Protein AF-A0A2G3J8B4-F1 (afdb_monomer)

Nearest PDB structures (foldseek):
  6wxf-assembly1_1  TM=5.586E-01  e=4.391E+00  Simian rotavirus A strain RRV
  8rw5-assembly1_B  TM=2.202E-01  e=9.521E-01  Myxococcus xanthus
  6asg-assembly1_C  TM=3.340E-01  e=3.273E+00  Thermus thermophilus HB8

Solvent-accessible surface area (backbone atoms only — not comparable to full-atom values): 8242 Å² total; per-residue (Å²): 135,81,65,69,45,58,32,87,82,27,68,68,59,38,52,50,37,49,74,72,70,49,86,70,66,56,41,39,58,68,59,51,45,49,54,51,61,73,41,35,89,78,53,64,63,48,78,54,52,67,71,46,53,53,49,37,48,75,62,73,44,79,63,67,79,66,67,52,41,30,34,43,30,42,57,88,75,31,39,36,36,38,39,70,46,77,49,74,49,75,32,72,41,46,63,62,41,26,51,52,40,43,77,70,70,50,50,51,87,25,53,44,79,48,59,66,88,77,72,53,42,64,52,54,72,67,48,52,49,45,24,40,53,54,35,51,58,65,77,73,73,81,130

Radius of gyration: 17.56 Å; Cα contacts (8 Å, |Δi|>4): 191; chains: 1; bounding box: 50×23×49 Å

Sequence (143 aa):
MHAVYPLSDYPVLSELARSSGTTAAKLDGRACHHLYTEAAAMMDVSLIPAQELAFMRSL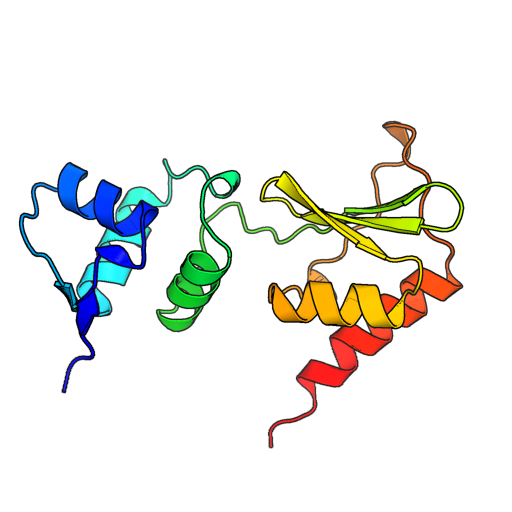GFEPPGLESLVAITQDGDCLIARLSGGRVLRHNDAASLADLLRAEGVTAEDVRSPDWRAGEIAVSNGERIAILFRLRQAGRGSS

Foldseek 3Di:
DFDKAFCVVWVVLVVLCVVVVHPDRIDGLVVSQVSCVVCLVVDDPLPGDLVNCVSCVVSVHDRPQCLFEWAWFDDPLKIWTQTSSRDIDIDSALLVSLVVCVVSVHALSNYDYPDVVVVTHTDDPVSNCNSNVNRVVVVVPDD

Mean predicted aligned error: 12.36 Å

Structure (mmCIF, N/CA/C/O backbone):
data_AF-A0A2G3J8B4-F1
#
_entry.id   AF-A0A2G3J8B4-F1
#
loop_
_atom_site.group_PDB
_atom_site.id
_atom_site.type_symbol
_atom_site.label_atom_id
_atom_site.label_alt_id
_atom_site.label_comp_id
_atom_site.label_asym_id
_atom_site.label_entity_id
_atom_site.label_seq_id
_atom_site.pdbx_PDB_ins_code
_atom_site.Cartn_x
_atom_site.Cartn_y
_atom_site.Cartn_z
_atom_site.occupancy
_atom_site.B_iso_or_equiv
_atom_site.auth_seq_id
_atom_site.auth_comp_id
_atom_site.auth_asym_id
_atom_site.auth_atom_id
_atom_site.pdbx_PDB_model_num
ATOM 1 N N . MET A 1 1 ? -27.628 1.077 7.197 1.00 50.03 1 MET A N 1
ATOM 2 C CA . MET A 1 1 ? -26.984 -0.118 7.781 1.00 50.03 1 MET A CA 1
ATOM 3 C C . MET A 1 1 ? -25.487 0.148 7.731 1.00 50.03 1 MET A C 1
ATOM 5 O O . MET A 1 1 ? -24.983 0.331 6.633 1.00 50.03 1 MET A O 1
ATOM 9 N N . HIS A 1 2 ? -24.811 0.331 8.869 1.00 61.66 2 HIS A N 1
ATOM 10 C CA . HIS A 1 2 ? -23.358 0.547 8.864 1.00 61.66 2 HIS A CA 1
ATOM 11 C C . HIS A 1 2 ? -22.679 -0.815 8.705 1.00 61.66 2 HIS A C 1
ATOM 13 O O . HIS A 1 2 ? -22.952 -1.721 9.493 1.00 61.66 2 HIS A O 1
ATOM 19 N N . ALA A 1 3 ? -21.857 -0.977 7.666 1.00 80.25 3 ALA A N 1
ATOM 20 C CA . ALA A 1 3 ? -21.017 -2.160 7.529 1.00 80.25 3 ALA A CA 1
ATOM 21 C C . ALA A 1 3 ? -20.042 -2.203 8.712 1.00 80.25 3 ALA A C 1
ATOM 23 O O . ALA A 1 3 ? -19.412 -1.191 9.033 1.00 80.25 3 ALA A O 1
ATOM 24 N N . VAL A 1 4 ? -19.976 -3.356 9.378 1.00 87.44 4 VAL A N 1
ATOM 25 C CA . VAL A 1 4 ? -19.076 -3.601 10.506 1.00 87.44 4 VAL A CA 1
ATOM 26 C C . VAL A 1 4 ? -17.980 -4.559 10.074 1.00 87.44 4 VAL A C 1
ATOM 28 O O . VAL A 1 4 ? -18.248 -5.597 9.469 1.00 87.44 4 VAL A O 1
ATOM 31 N N . TYR A 1 5 ? -16.753 -4.200 10.412 1.00 85.75 5 TYR A N 1
ATOM 32 C CA . TYR A 1 5 ? -15.538 -4.857 9.977 1.00 85.75 5 TYR A CA 1
ATOM 33 C C . TYR A 1 5 ? -14.883 -5.555 11.174 1.00 85.75 5 TYR A C 1
ATOM 35 O O . TYR A 1 5 ? -14.679 -4.920 12.215 1.00 85.75 5 TYR A O 1
ATOM 43 N N . PRO A 1 6 ? -14.616 -6.867 11.087 1.00 89.62 6 PRO A N 1
ATOM 44 C CA . PRO A 1 6 ? -13.920 -7.605 12.136 1.00 89.62 6 PRO A CA 1
ATOM 45 C C . PRO A 1 6 ? -12.448 -7.202 12.219 1.00 89.62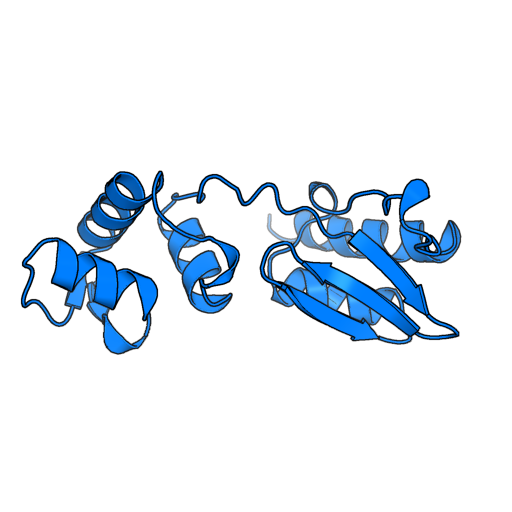 6 PRO A C 1
ATOM 47 O O . PRO A 1 6 ? -11.743 -7.204 11.219 1.00 89.62 6 PRO A O 1
ATOM 50 N N . LEU A 1 7 ? -11.960 -6.913 13.426 1.00 87.94 7 LEU A N 1
ATOM 51 C CA . LEU A 1 7 ? -10.560 -6.517 13.628 1.00 87.94 7 LEU A CA 1
ATOM 52 C C . LEU A 1 7 ? -9.563 -7.646 13.337 1.00 87.94 7 LEU A C 1
ATOM 54 O O . LEU A 1 7 ? -8.397 -7.382 13.077 1.00 87.94 7 LEU A O 1
ATOM 58 N N . SER A 1 8 ? -10.006 -8.903 13.375 1.00 86.62 8 SER A N 1
ATOM 59 C CA . SER A 1 8 ? -9.159 -10.071 13.110 1.00 86.62 8 SER A CA 1
ATOM 60 C C . SER A 1 8 ? -8.614 -10.123 11.680 1.00 86.62 8 SER A C 1
ATOM 62 O O . SER A 1 8 ? -7.575 -10.738 11.465 1.00 86.62 8 SER A O 1
ATOM 64 N N . ASP A 1 9 ? -9.290 -9.475 10.729 1.00 83.81 9 ASP A N 1
ATOM 65 C CA . ASP A 1 9 ? -8.870 -9.397 9.325 1.00 83.81 9 ASP A CA 1
ATOM 66 C C . ASP A 1 9 ? -7.910 -8.220 9.050 1.00 83.81 9 ASP A C 1
ATOM 68 O O . ASP A 1 9 ? -7.343 -8.127 7.962 1.00 83.81 9 ASP A O 1
ATOM 72 N N . TYR A 1 10 ? -7.710 -7.329 10.031 1.00 87.88 10 TYR A N 1
ATOM 73 C CA . TYR A 1 10 ? -6.964 -6.073 9.897 1.00 87.88 10 TYR A CA 1
ATOM 74 C C . TYR A 1 10 ? -5.982 -5.917 11.072 1.00 87.88 10 TYR A C 1
ATOM 76 O O . TYR A 1 10 ? -6.323 -5.307 12.092 1.00 87.88 10 TYR A O 1
ATOM 84 N N . PRO A 1 11 ? -4.782 -6.522 10.996 1.00 86.06 11 PRO A N 1
ATOM 85 C CA . PRO A 1 11 ? -3.841 -6.557 12.113 1.00 86.06 11 PRO A CA 1
ATOM 86 C C . PRO A 1 11 ? -3.397 -5.167 12.582 1.00 86.06 11 PRO A C 1
ATOM 88 O O . PRO A 1 11 ? -3.275 -4.962 13.791 1.00 86.06 11 PRO A O 1
ATOM 91 N N . VAL A 1 12 ? -3.208 -4.202 11.674 1.00 86.88 12 VAL A N 1
ATOM 92 C CA . VAL A 1 12 ? -2.807 -2.840 12.062 1.00 86.88 12 VAL A CA 1
ATOM 93 C C . VAL A 1 12 ? -3.958 -2.154 12.788 1.00 86.88 12 VAL A C 1
ATOM 95 O O . VAL A 1 12 ? -3.775 -1.643 13.889 1.00 86.88 12 VAL A O 1
ATOM 98 N N . LEU A 1 13 ? -5.176 -2.238 12.256 1.00 89.06 13 LEU A N 1
ATOM 99 C CA . LEU A 1 13 ? -6.373 -1.713 12.906 1.00 89.06 13 LEU A CA 1
ATOM 100 C C . LEU A 1 13 ? -6.637 -2.355 14.271 1.00 89.06 13 LEU A C 1
ATOM 102 O O . LEU A 1 13 ? -7.063 -1.666 15.195 1.00 89.06 13 LEU A O 1
ATOM 106 N N . SER A 1 14 ? -6.388 -3.660 14.420 1.00 89.69 14 SER A N 1
ATOM 107 C CA . SER A 1 14 ? -6.513 -4.354 15.706 1.00 89.69 14 SER A CA 1
ATOM 108 C C . SER A 1 14 ? -5.556 -3.783 16.752 1.00 89.69 14 SER A C 1
ATOM 110 O O . SER A 1 14 ? -5.944 -3.609 17.911 1.00 89.69 14 SER A O 1
ATOM 112 N N . GLU A 1 15 ? -4.323 -3.474 16.352 1.00 88.56 15 GLU A N 1
ATOM 113 C CA . GLU A 1 15 ? -3.326 -2.860 17.227 1.00 88.56 15 GLU A CA 1
ATOM 114 C C . GLU A 1 15 ? -3.697 -1.418 17.589 1.00 88.56 15 GLU A C 1
ATOM 116 O O . GLU A 1 15 ? -3.619 -1.034 18.759 1.00 88.56 15 GLU A O 1
ATOM 121 N N . LEU A 1 16 ? -4.174 -0.640 16.613 1.00 88.62 16 LEU A N 1
ATOM 122 C CA . LEU A 1 16 ? -4.646 0.728 16.833 1.00 88.62 16 LEU A CA 1
ATOM 123 C C . LEU A 1 16 ? -5.845 0.761 17.778 1.00 88.62 16 LEU A C 1
ATOM 125 O O . LEU A 1 16 ? -5.855 1.532 18.732 1.00 88.62 16 LEU A O 1
ATOM 129 N N . ALA A 1 17 ? -6.822 -0.124 17.579 1.00 89.56 17 ALA A N 1
ATOM 130 C CA . ALA A 1 17 ? -7.981 -0.231 18.457 1.00 89.56 17 ALA A CA 1
ATOM 131 C C . ALA A 1 17 ? -7.566 -0.559 19.901 1.00 89.56 17 ALA A C 1
ATOM 133 O O . ALA A 1 17 ? -8.063 0.070 20.838 1.00 89.56 17 ALA A O 1
ATOM 134 N N . ARG A 1 18 ? -6.617 -1.489 20.091 1.00 87.69 18 ARG A N 1
ATOM 135 C CA . ARG A 1 18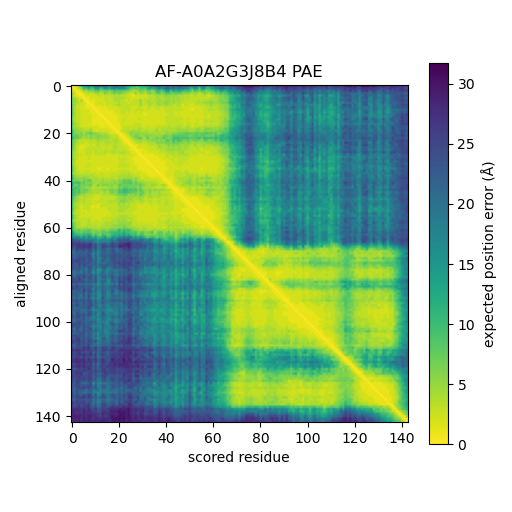 ? -6.055 -1.792 21.418 1.00 87.69 18 ARG A CA 1
ATOM 136 C C . ARG A 1 18 ? -5.320 -0.595 22.020 1.00 87.69 18 ARG A C 1
ATOM 138 O O . ARG A 1 18 ? -5.536 -0.292 23.191 1.00 87.69 18 ARG A O 1
ATOM 145 N N . SER A 1 19 ? -4.510 0.101 21.228 1.00 85.31 19 SER A N 1
ATOM 146 C CA . SER A 1 19 ? -3.755 1.285 21.665 1.00 85.31 19 SER A CA 1
ATOM 147 C C . SER A 1 19 ? -4.669 2.448 22.063 1.00 85.31 19 SER A C 1
ATOM 149 O O . SER A 1 19 ? -4.379 3.155 23.024 1.00 85.31 19 SER A O 1
ATOM 151 N N . SER A 1 20 ? -5.820 2.590 21.402 1.00 82.94 20 SER A N 1
ATOM 152 C CA . SER A 1 20 ? -6.862 3.565 21.748 1.00 82.94 20 SER A CA 1
ATOM 153 C C . SER A 1 20 ? -7.783 3.107 22.893 1.00 82.94 20 SER A C 1
ATOM 155 O O . SER A 1 20 ? -8.765 3.780 23.200 1.00 82.94 20 SER A O 1
ATOM 157 N N . GLY A 1 21 ? -7.510 1.959 23.529 1.00 84.44 21 GLY A N 1
ATOM 158 C CA . GLY A 1 21 ? -8.272 1.451 24.677 1.00 84.44 21 GLY A CA 1
ATOM 159 C C . GLY A 1 21 ? -9.611 0.790 24.330 1.00 84.44 21 GLY A C 1
ATOM 160 O O . GLY A 1 21 ? -10.448 0.584 25.209 1.00 84.44 21 GLY A O 1
ATOM 161 N N . THR A 1 22 ? -9.837 0.445 23.061 1.00 84.25 22 THR A N 1
ATOM 162 C CA . THR A 1 22 ? -11.065 -0.216 22.609 1.00 84.25 22 THR A CA 1
ATOM 163 C C . THR A 1 22 ? -10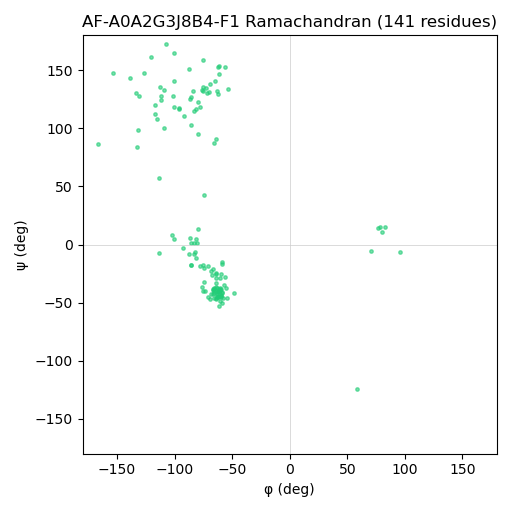.994 -1.733 22.809 1.00 84.25 22 THR A C 1
ATOM 165 O O . THR A 1 22 ? -10.041 -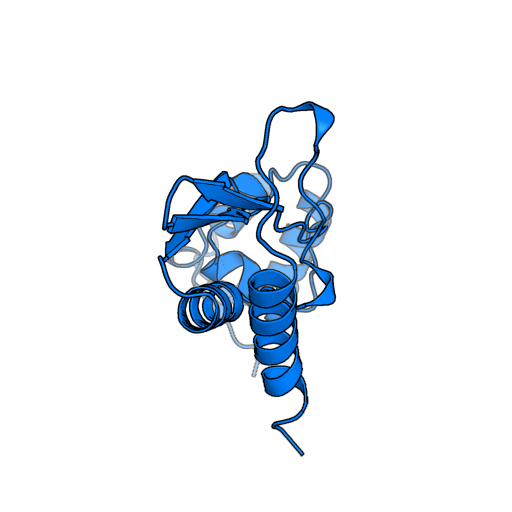2.389 22.397 1.00 84.25 22 THR A O 1
ATOM 168 N N . THR A 1 23 ? -12.050 -2.314 23.390 1.00 82.56 23 THR A N 1
ATOM 169 C CA . THR A 1 23 ? -12.228 -3.772 23.572 1.00 82.56 23 THR A CA 1
ATOM 170 C C . THR A 1 23 ? -13.170 -4.406 22.541 1.00 82.56 23 THR A C 1
ATOM 172 O O . THR A 1 23 ? -13.496 -5.591 22.626 1.00 82.56 23 THR A O 1
ATOM 175 N N . ALA A 1 24 ? -13.640 -3.624 21.566 1.00 85.50 24 ALA A N 1
ATOM 176 C CA . ALA A 1 24 ? -14.557 -4.086 20.534 1.00 85.50 24 ALA A CA 1
ATOM 177 C C . ALA A 1 24 ? -13.868 -5.068 19.575 1.00 85.50 24 ALA A C 1
ATOM 179 O O . ALA A 1 24 ? -12.750 -4.835 19.139 1.00 85.50 24 ALA A O 1
ATOM 180 N N . ALA A 1 25 ? -14.565 -6.142 19.196 1.00 86.88 25 ALA A N 1
ATOM 181 C CA . ALA A 1 25 ? -14.074 -7.104 18.202 1.00 86.88 25 ALA A CA 1
ATOM 182 C C . ALA A 1 25 ? -14.386 -6.692 16.748 1.00 86.88 25 ALA A C 1
ATOM 184 O O . ALA A 1 25 ? -13.809 -7.234 15.804 1.00 86.88 25 ALA A O 1
ATOM 185 N N . LYS A 1 26 ? -15.333 -5.764 16.561 1.00 90.12 26 LYS A N 1
ATOM 186 C CA . LYS A 1 26 ? -15.767 -5.243 15.260 1.00 90.12 26 LYS A CA 1
ATOM 187 C C . LYS A 1 26 ? -15.978 -3.738 15.355 1.00 90.12 26 LYS A C 1
ATOM 189 O O . LYS A 1 26 ? -16.497 -3.272 16.368 1.00 90.12 26 LYS A O 1
ATOM 194 N N . LEU A 1 27 ? -15.636 -3.014 14.296 1.00 89.00 27 LEU A N 1
ATOM 195 C CA . LEU A 1 27 ? -15.807 -1.564 14.195 1.00 89.00 27 LEU A CA 1
ATOM 196 C C . LEU A 1 27 ? -16.589 -1.202 12.936 1.00 89.00 27 LEU A C 1
ATOM 198 O O . LEU A 1 27 ? -16.500 -1.892 11.924 1.00 89.00 27 LEU A O 1
ATOM 202 N N . ASP A 1 28 ? -17.375 -0.132 12.987 1.00 90.69 28 ASP A N 1
ATOM 203 C CA . ASP A 1 28 ? -17.958 0.433 11.774 1.00 90.69 28 ASP A CA 1
ATOM 204 C C . ASP A 1 28 ? -16.903 1.208 10.969 1.00 90.69 28 ASP A C 1
ATOM 206 O O . ASP A 1 28 ? -15.884 1.647 11.503 1.00 90.69 28 ASP A O 1
ATOM 210 N N . GLY A 1 29 ? -17.156 1.406 9.673 1.00 86.38 29 GLY A N 1
ATOM 211 C CA . GLY A 1 29 ? -16.191 2.062 8.783 1.00 86.38 29 GLY A CA 1
ATOM 212 C C . GLY A 1 29 ? -15.752 3.464 9.226 1.00 86.38 29 GLY A C 1
ATOM 213 O O . GLY A 1 29 ? -14.624 3.862 8.944 1.00 86.38 29 GLY A O 1
ATOM 214 N N . ARG A 1 30 ? -16.594 4.207 9.958 1.00 88.00 30 ARG A N 1
ATOM 215 C CA . ARG A 1 30 ? -16.255 5.550 10.443 1.00 88.00 30 ARG A CA 1
ATOM 216 C C . ARG A 1 30 ? -15.294 5.482 11.627 1.00 88.00 30 ARG A C 1
ATOM 218 O O . ARG A 1 30 ? -14.349 6.265 11.677 1.00 88.00 30 ARG A O 1
ATOM 225 N N . ALA A 1 31 ? -15.501 4.525 12.530 1.00 89.75 31 ALA A N 1
ATOM 226 C CA . ALA A 1 31 ? -14.562 4.228 13.607 1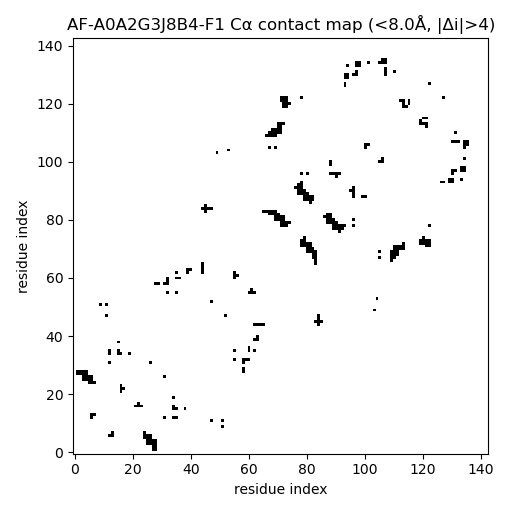.00 89.75 31 ALA A CA 1
ATOM 227 C C . ALA A 1 31 ? -13.208 3.744 13.059 1.00 89.75 31 ALA A C 1
ATOM 229 O O . ALA A 1 31 ? -12.169 4.224 13.507 1.00 89.75 31 ALA A O 1
ATOM 230 N N . CYS A 1 32 ? -13.207 2.879 12.037 1.00 89.62 32 CYS A N 1
ATOM 231 C CA . CYS A 1 32 ? -11.970 2.454 11.373 1.00 89.62 32 CYS A CA 1
ATOM 232 C C . CYS A 1 32 ? -11.204 3.645 10.778 1.00 89.62 32 CYS A C 1
ATOM 234 O O . CYS A 1 32 ? -10.017 3.819 11.043 1.00 89.62 32 CYS A O 1
ATOM 236 N N . HIS A 1 33 ? -11.894 4.497 10.013 1.00 89.06 33 HIS A N 1
ATOM 237 C CA . HIS A 1 33 ? -11.293 5.683 9.404 1.00 89.06 33 HIS A CA 1
ATOM 238 C C . HIS A 1 33 ? -10.703 6.634 10.454 1.00 89.06 33 HIS A C 1
ATOM 240 O O . HIS A 1 33 ? -9.620 7.185 10.257 1.00 89.06 33 HIS A O 1
ATOM 246 N N . HIS A 1 34 ? -11.407 6.844 11.570 1.00 89.62 34 HIS A N 1
ATOM 247 C CA . HIS A 1 34 ? -10.936 7.707 12.650 1.00 89.62 34 HIS A CA 1
ATOM 248 C C . HIS A 1 34 ? -9.617 7.204 13.249 1.00 89.62 34 HIS A C 1
ATOM 250 O O . HIS A 1 34 ? -8.661 7.973 13.311 1.00 89.62 34 HIS A O 1
ATOM 256 N N . LEU A 1 35 ? -9.536 5.909 13.576 1.00 89.88 35 LEU A N 1
ATOM 257 C CA . LEU A 1 35 ? -8.323 5.300 14.131 1.00 89.88 35 LEU A CA 1
ATOM 258 C C . LEU A 1 35 ? -7.124 5.428 13.188 1.00 89.88 35 LEU A C 1
ATOM 260 O O . LEU A 1 35 ? -6.039 5.811 13.618 1.00 89.88 35 LEU A O 1
ATOM 264 N N . TYR A 1 36 ? -7.318 5.165 11.894 1.00 88.62 36 TYR A N 1
ATOM 265 C CA . TYR A 1 36 ? -6.249 5.334 10.909 1.00 88.62 36 TYR A CA 1
ATOM 266 C C . TYR A 1 36 ? -5.805 6.792 10.761 1.00 88.62 36 TYR A C 1
ATOM 268 O O . TYR A 1 36 ? -4.617 7.059 10.610 1.00 88.62 36 TYR A O 1
ATOM 276 N N . THR A 1 37 ? -6.743 7.737 10.843 1.00 86.31 37 THR A N 1
ATOM 277 C CA . THR A 1 37 ? -6.441 9.170 10.738 1.00 86.31 37 THR A CA 1
ATOM 278 C C . THR A 1 37 ? -5.610 9.659 11.920 1.00 86.31 37 THR A C 1
ATOM 280 O O . THR A 1 37 ? -4.654 10.404 11.723 1.00 86.31 37 THR A O 1
ATOM 283 N N . GLU A 1 38 ? -5.934 9.227 13.138 1.00 87.62 38 GLU A N 1
ATOM 284 C CA . GLU A 1 38 ? -5.145 9.567 14.328 1.00 87.62 38 GLU A CA 1
ATOM 285 C C . GLU A 1 38 ? -3.749 8.935 14.296 1.00 87.62 38 GLU A C 1
ATOM 287 O O . GLU A 1 38 ? -2.763 9.568 14.670 1.00 87.62 38 GLU A O 1
ATOM 292 N N . ALA A 1 39 ? -3.653 7.697 13.809 1.00 85.19 39 ALA A N 1
ATOM 293 C CA . ALA A 1 39 ? -2.400 6.956 13.756 1.00 85.19 39 ALA A CA 1
ATOM 294 C C . ALA A 1 39 ? -1.503 7.316 12.563 1.00 85.19 39 ALA A C 1
ATOM 296 O O . ALA A 1 39 ? -0.332 6.933 12.545 1.00 85.19 39 ALA A O 1
ATOM 297 N N . ALA A 1 40 ? -2.026 8.066 11.590 1.00 79.69 40 ALA A N 1
ATOM 298 C CA . ALA A 1 40 ? -1.383 8.362 10.314 1.00 79.69 40 ALA A CA 1
ATOM 299 C C . ALA A 1 40 ? 0.071 8.845 10.459 1.00 79.69 40 ALA A C 1
ATOM 301 O O . ALA A 1 40 ? 0.940 8.415 9.711 1.00 79.69 40 ALA A O 1
ATOM 302 N N . ALA A 1 41 ? 0.350 9.704 11.442 1.00 75.31 41 ALA A N 1
ATOM 303 C CA . ALA A 1 41 ? 1.677 10.288 11.647 1.00 75.31 41 ALA A CA 1
ATOM 304 C C . ALA A 1 41 ? 2.717 9.320 12.243 1.00 75.31 41 ALA A C 1
ATOM 306 O O . ALA A 1 41 ? 3.913 9.584 12.150 1.00 75.31 41 ALA A O 1
ATOM 307 N N . MET A 1 42 ? 2.279 8.238 12.889 1.00 74.12 42 MET A N 1
ATOM 308 C CA . MET A 1 42 ? 3.150 7.286 13.596 1.00 74.12 42 MET A CA 1
ATOM 309 C C . MET A 1 42 ? 3.175 5.901 12.946 1.00 74.12 42 MET A C 1
ATOM 311 O O . MET A 1 42 ? 3.937 5.034 13.370 1.00 74.12 42 MET A O 1
ATOM 315 N N . MET A 1 43 ? 2.330 5.673 11.945 1.00 75.69 43 MET A N 1
ATOM 316 C CA . MET A 1 43 ? 2.221 4.392 11.270 1.00 75.69 43 MET A CA 1
ATOM 317 C C . MET A 1 43 ? 3.389 4.149 10.321 1.00 75.69 43 MET A C 1
ATOM 319 O O . MET A 1 43 ? 3.689 4.966 9.452 1.00 75.69 43 MET A O 1
ATOM 323 N N . ASP A 1 44 ? 3.977 2.961 10.427 1.00 71.56 44 ASP A N 1
ATOM 324 C CA . ASP A 1 44 ? 4.884 2.450 9.411 1.00 71.56 44 ASP A CA 1
ATOM 325 C C . ASP A 1 44 ? 4.073 1.750 8.315 1.00 71.56 44 ASP A C 1
ATOM 327 O O . ASP A 1 44 ? 3.587 0.627 8.479 1.00 71.56 44 ASP A O 1
ATOM 331 N N . VAL A 1 45 ? 3.911 2.441 7.187 1.00 68.06 45 VAL A N 1
ATOM 332 C CA . VAL A 1 45 ? 3.151 1.952 6.030 1.00 68.06 45 VAL A CA 1
ATOM 333 C C . VAL A 1 45 ? 3.731 0.647 5.472 1.00 68.06 45 VAL A C 1
ATOM 335 O O . VAL A 1 45 ? 2.988 -0.150 4.899 1.00 68.06 45 VAL A O 1
ATOM 338 N N . SER A 1 46 ? 5.025 0.375 5.682 1.00 62.59 46 SER A N 1
ATOM 339 C CA . SER A 1 46 ? 5.664 -0.847 5.185 1.00 62.59 46 SER A CA 1
ATOM 340 C C . SER A 1 46 ? 5.239 -2.120 5.910 1.00 62.59 46 SER A C 1
ATOM 342 O O . SER A 1 46 ? 5.378 -3.216 5.369 1.00 62.59 46 SER A O 1
ATOM 344 N N . LEU A 1 47 ? 4.663 -1.979 7.102 1.00 70.88 47 LEU A N 1
ATOM 345 C CA . LEU A 1 47 ? 4.167 -3.092 7.904 1.00 70.88 47 LEU A CA 1
ATOM 346 C C . LEU A 1 47 ? 2.681 -3.394 7.648 1.00 70.88 47 LEU A C 1
ATOM 348 O O . LEU A 1 47 ? 2.149 -4.349 8.215 1.00 70.88 47 LEU A O 1
ATOM 352 N N . ILE A 1 48 ? 2.004 -2.607 6.802 1.00 76.12 48 ILE A N 1
ATOM 353 C CA . ILE A 1 48 ? 0.571 -2.757 6.530 1.00 76.12 48 ILE A CA 1
ATOM 354 C C . ILE A 1 48 ? 0.349 -3.789 5.408 1.00 76.12 48 ILE A C 1
ATOM 356 O O . ILE A 1 48 ? 0.879 -3.627 4.306 1.00 76.12 48 ILE A O 1
ATOM 360 N N . PRO A 1 49 ? -0.471 -4.835 5.625 1.00 72.19 49 PRO A N 1
ATOM 361 C CA . PRO A 1 49 ? -0.817 -5.791 4.576 1.00 72.19 49 PRO A CA 1
ATOM 362 C C . PRO A 1 49 ? -1.556 -5.135 3.401 1.00 72.19 49 PRO A C 1
ATOM 364 O O . PRO A 1 49 ? -2.404 -4.265 3.597 1.00 72.19 49 PRO A O 1
ATOM 367 N N . ALA A 1 50 ? -1.341 -5.633 2.179 1.00 66.88 50 ALA A N 1
ATOM 368 C CA . ALA A 1 50 ? -2.000 -5.120 0.970 1.00 66.88 50 ALA A CA 1
ATOM 369 C C . ALA A 1 50 ? -3.541 -5.126 1.056 1.00 66.88 50 ALA A C 1
ATOM 371 O O . ALA A 1 50 ? -4.197 -4.182 0.619 1.00 66.88 50 ALA A O 1
ATOM 372 N N . GLN A 1 51 ? -4.126 -6.158 1.676 1.00 70.69 51 GLN A N 1
ATOM 373 C CA . GLN A 1 51 ? -5.568 -6.234 1.942 1.00 70.69 51 GLN A CA 1
ATOM 374 C C . GLN A 1 51 ? -6.055 -5.088 2.840 1.00 70.69 51 GLN A C 1
ATOM 376 O O . GLN A 1 51 ? -7.138 -4.545 2.626 1.00 70.69 51 GLN A O 1
ATOM 381 N N . GLU A 1 52 ? -5.262 -4.718 3.843 1.00 82.06 52 GLU A N 1
ATOM 382 C CA . GLU A 1 52 ? -5.602 -3.659 4.784 1.00 82.06 52 GLU A CA 1
ATOM 383 C C . GLU A 1 52 ? -5.416 -2.274 4.148 1.00 82.06 52 GLU A C 1
ATOM 385 O O . GLU A 1 52 ? -6.280 -1.416 4.299 1.00 82.06 52 GLU A O 1
ATOM 390 N N . LEU A 1 53 ? -4.395 -2.091 3.304 1.00 75.25 53 LEU A N 1
ATOM 391 C CA . LEU A 1 53 ? -4.254 -0.896 2.462 1.00 75.25 53 LEU A CA 1
ATOM 392 C C . LEU A 1 53 ? -5.451 -0.715 1.512 1.00 75.25 53 LEU A C 1
ATOM 394 O O . LEU A 1 53 ? -5.999 0.382 1.395 1.00 75.25 53 LEU A O 1
ATOM 398 N N . ALA A 1 54 ? -5.903 -1.787 0.853 1.00 74.06 54 ALA A N 1
ATOM 399 C CA . ALA A 1 54 ? -7.091 -1.746 -0.001 1.00 74.06 54 ALA A CA 1
ATOM 400 C C . ALA A 1 54 ? -8.354 -1.380 0.797 1.00 74.06 54 ALA A C 1
ATOM 402 O O . ALA A 1 54 ? -9.196 -0.610 0.327 1.00 74.06 54 ALA A O 1
ATOM 403 N N . PHE A 1 55 ? -8.462 -1.885 2.027 1.00 82.88 55 PHE A N 1
ATOM 404 C CA . PHE A 1 55 ? -9.541 -1.535 2.939 1.00 82.88 55 PHE A CA 1
ATOM 405 C C . PHE A 1 55 ? -9.507 -0.054 3.334 1.00 82.88 55 PHE A C 1
ATOM 407 O O . PHE A 1 55 ? -10.524 0.625 3.203 1.00 82.88 55 PHE A O 1
ATOM 414 N N . MET A 1 56 ? -8.349 0.484 3.715 1.00 84.69 56 MET A N 1
ATOM 415 C CA . MET A 1 56 ? -8.168 1.909 4.016 1.00 84.69 56 MET A CA 1
ATOM 416 C C . MET A 1 56 ? -8.624 2.805 2.859 1.00 84.69 56 MET A C 1
ATOM 418 O O . MET A 1 56 ? -9.413 3.728 3.067 1.00 84.69 56 MET A O 1
ATOM 422 N N . ARG A 1 57 ? -8.236 2.462 1.623 1.00 77.94 57 ARG A N 1
ATOM 423 C CA . ARG A 1 57 ? -8.676 3.177 0.414 1.00 77.94 57 ARG A CA 1
ATOM 424 C C . ARG A 1 57 ? -10.189 3.101 0.217 1.00 77.94 57 ARG A C 1
ATOM 426 O O . ARG A 1 57 ? -10.805 4.101 -0.136 1.00 77.94 57 ARG A O 1
ATOM 433 N N . SER A 1 58 ? -10.805 1.947 0.490 1.00 80.00 58 SER A N 1
ATOM 434 C CA . SER A 1 58 ? -12.269 1.792 0.429 1.00 80.00 58 SER A CA 1
ATOM 435 C C . SER A 1 58 ? -13.011 2.652 1.463 1.00 80.00 58 SER A C 1
ATOM 437 O O . SER A 1 58 ? -14.158 3.033 1.236 1.00 80.00 58 SER A O 1
ATOM 439 N N . LEU A 1 59 ? -12.345 2.995 2.572 1.00 83.38 59 LEU A N 1
ATOM 440 C CA . LEU A 1 59 ? -12.846 3.924 3.585 1.00 83.38 59 LEU A CA 1
ATOM 441 C C . LEU A 1 59 ? -12.606 5.399 3.221 1.00 83.38 59 LEU A C 1
ATOM 443 O O . LEU A 1 59 ? -13.115 6.272 3.921 1.00 83.38 59 LEU A O 1
ATOM 447 N N . GLY A 1 60 ? -11.853 5.687 2.153 1.00 79.12 60 GLY A N 1
ATOM 448 C CA . GLY A 1 60 ? -11.443 7.042 1.775 1.00 79.12 60 GLY A CA 1
ATOM 449 C C . GLY A 1 60 ? -10.215 7.562 2.529 1.00 79.12 60 GLY A C 1
ATOM 450 O O . GLY A 1 60 ? -9.967 8.764 2.505 1.00 79.12 60 GLY A O 1
ATOM 451 N N . PHE A 1 61 ? -9.459 6.680 3.192 1.00 79.38 61 PHE A N 1
ATOM 452 C CA . PHE A 1 61 ? -8.218 7.022 3.882 1.00 79.38 61 PHE A CA 1
ATOM 453 C C . PHE A 1 61 ? -7.002 6.615 3.044 1.00 79.38 61 PHE A C 1
ATOM 455 O O . PHE A 1 61 ? -6.871 5.455 2.648 1.00 79.38 61 PHE A O 1
ATOM 462 N N . GLU A 1 62 ? -6.091 7.559 2.818 1.00 70.44 62 GLU A N 1
ATOM 463 C CA . GLU A 1 62 ? -4.818 7.316 2.143 1.00 70.44 62 GLU A CA 1
ATOM 464 C C . GLU A 1 62 ? -3.666 7.564 3.134 1.00 70.44 62 GLU A C 1
ATOM 466 O O . GLU A 1 62 ? -3.440 8.707 3.536 1.00 70.44 62 GLU A O 1
ATOM 471 N N . PRO A 1 63 ? -2.984 6.504 3.608 1.00 66.31 63 PRO A N 1
ATOM 472 C CA . PRO A 1 63 ? -1.857 6.637 4.528 1.00 66.31 63 PRO A CA 1
ATOM 473 C C . PRO A 1 63 ? -0.768 7.597 4.019 1.00 66.31 63 PRO A C 1
ATOM 475 O O . PRO A 1 63 ? -0.319 7.454 2.880 1.00 66.31 63 PRO A O 1
ATOM 478 N N . PRO A 1 64 ? -0.258 8.523 4.849 1.00 57.97 64 PRO A N 1
ATOM 479 C CA . PRO A 1 64 ? 0.898 9.332 4.478 1.00 57.97 64 PRO A CA 1
ATOM 480 C C . PRO A 1 64 ? 2.120 8.421 4.285 1.00 57.97 64 PRO A C 1
ATOM 482 O O . PRO A 1 64 ? 2.390 7.555 5.110 1.00 57.97 64 PRO A O 1
ATOM 485 N N . GLY A 1 65 ? 2.846 8.584 3.178 1.00 51.88 65 GLY A N 1
ATOM 486 C CA . GLY A 1 65 ? 3.944 7.680 2.805 1.00 51.88 65 GLY A CA 1
ATOM 487 C C . GLY A 1 65 ? 3.552 6.563 1.828 1.00 51.88 65 GLY A C 1
ATOM 488 O O . GLY A 1 65 ? 4.442 5.927 1.269 1.00 51.88 65 GLY A O 1
ATOM 489 N N . LEU A 1 66 ? 2.260 6.406 1.501 1.00 50.12 66 LEU A N 1
ATOM 490 C CA . LEU A 1 66 ? 1.801 5.818 0.229 1.00 50.12 66 LEU A CA 1
ATOM 491 C C . LEU A 1 66 ? 1.976 6.804 -0.934 1.00 50.12 66 LEU A C 1
ATOM 493 O O . LEU A 1 66 ? 1.149 6.895 -1.839 1.00 50.12 66 LEU A O 1
ATOM 497 N N . GLU A 1 67 ? 3.105 7.501 -0.975 1.00 47.84 67 GLU A N 1
ATOM 498 C CA . GLU A 1 67 ? 3.660 7.844 -2.274 1.00 47.84 67 GLU A CA 1
ATOM 499 C C . GLU A 1 67 ? 3.985 6.465 -2.864 1.00 47.84 67 GLU A C 1
ATOM 501 O O . GLU A 1 67 ? 4.976 5.821 -2.514 1.00 47.84 67 GLU A O 1
ATOM 506 N N . SER A 1 68 ? 3.022 5.901 -3.581 1.00 53.31 68 SER A N 1
ATOM 507 C CA . SER A 1 68 ? 3.056 4.574 -4.165 1.00 53.31 68 SER A CA 1
ATOM 508 C C . SER A 1 68 ? 4.166 4.653 -5.205 1.00 53.31 68 SER A C 1
ATOM 510 O O . SER A 1 68 ? 3.965 5.131 -6.303 1.00 53.31 68 SER A O 1
ATOM 512 N N . LEU A 1 69 ? 5.409 4.396 -4.803 1.00 57.38 69 LEU A N 1
ATOM 513 C CA . LEU A 1 69 ? 6.582 4.518 -5.655 1.00 57.38 69 LEU A CA 1
ATOM 514 C C . LEU A 1 69 ? 7.045 3.099 -5.907 1.00 57.38 69 LEU A C 1
ATOM 516 O O . LEU A 1 69 ? 7.676 2.466 -5.062 1.00 57.38 69 LEU A O 1
ATOM 520 N N . VAL A 1 70 ? 6.697 2.586 -7.077 1.00 69.00 70 VAL A N 1
ATOM 521 C CA . VAL A 1 70 ? 7.215 1.309 -7.539 1.00 69.00 70 VAL A CA 1
ATOM 522 C C . VAL A 1 70 ? 8.466 1.579 -8.351 1.00 69.00 70 VAL A C 1
ATOM 524 O O . VAL A 1 70 ? 8.405 2.127 -9.456 1.00 69.00 70 VAL A O 1
ATOM 527 N N . ALA A 1 71 ? 9.609 1.182 -7.797 1.00 73.50 71 ALA A N 1
ATOM 528 C CA . ALA A 1 71 ? 10.85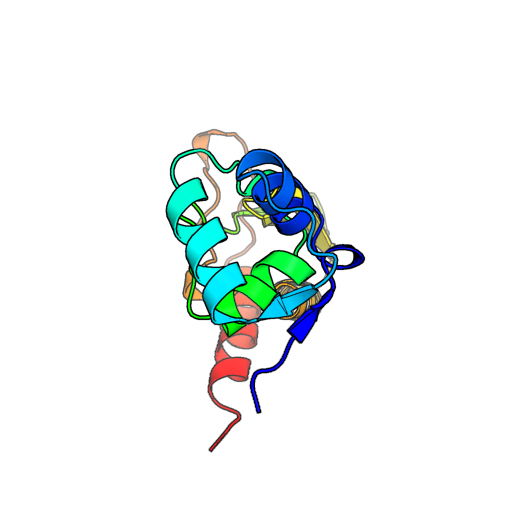2 1.105 -8.545 1.00 73.50 71 ALA A CA 1
ATOM 529 C C . ALA A 1 71 ? 10.866 -0.230 -9.292 1.00 73.50 71 ALA A C 1
ATOM 531 O O . ALA A 1 71 ? 10.869 -1.303 -8.683 1.00 73.50 71 ALA A O 1
ATOM 532 N N . ILE A 1 72 ? 10.837 -0.161 -10.621 1.00 80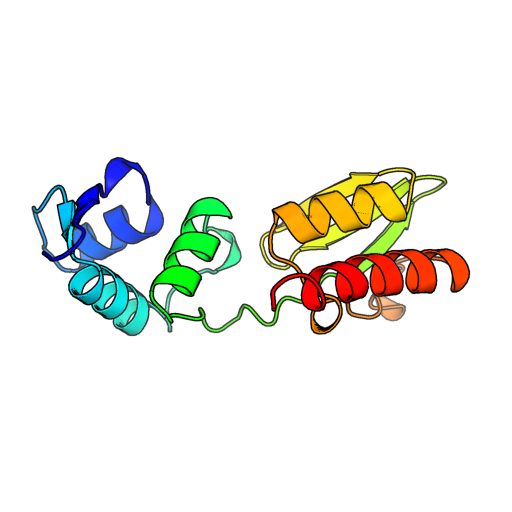.88 72 ILE A N 1
ATOM 533 C CA . ILE A 1 72 ? 10.942 -1.345 -11.473 1.00 80.88 72 ILE A CA 1
ATOM 534 C C . ILE A 1 72 ? 12.372 -1.422 -11.985 1.00 80.88 72 ILE A C 1
ATOM 536 O O . ILE A 1 72 ? 12.848 -0.525 -12.683 1.00 80.88 72 ILE A O 1
ATOM 540 N N . THR A 1 73 ? 13.038 -2.506 -11.621 1.00 81.94 73 THR A N 1
ATOM 541 C CA . THR A 1 73 ? 14.423 -2.810 -11.972 1.00 81.94 73 THR A CA 1
ATOM 542 C C . THR A 1 73 ? 14.494 -4.113 -12.741 1.00 81.94 73 THR A C 1
ATOM 544 O O . THR A 1 73 ? 13.561 -4.916 -12.702 1.00 81.94 73 THR A O 1
ATOM 547 N N . GLN A 1 74 ? 15.598 -4.316 -13.443 1.00 80.94 74 GLN A N 1
ATOM 548 C CA . GLN A 1 74 ? 15.861 -5.538 -14.182 1.00 80.94 74 GLN A CA 1
ATOM 549 C C . GLN A 1 74 ? 17.022 -6.304 -13.547 1.00 80.94 74 GLN A C 1
ATOM 551 O O . GLN A 1 74 ? 18.048 -5.720 -13.200 1.00 80.94 74 GLN A O 1
ATOM 556 N N . ASP A 1 75 ? 16.851 -7.616 -13.413 1.00 81.56 75 ASP A N 1
ATOM 557 C CA . ASP A 1 75 ? 17.873 -8.564 -12.975 1.00 81.56 75 ASP A CA 1
ATOM 558 C C . ASP A 1 75 ? 17.878 -9.741 -13.958 1.00 81.56 75 ASP A C 1
ATOM 560 O O . ASP A 1 75 ? 17.001 -10.608 -13.925 1.00 81.56 75 ASP A O 1
ATOM 564 N N . GLY A 1 76 ? 18.814 -9.716 -14.912 1.00 81.19 76 GLY A N 1
ATOM 565 C CA . GLY A 1 76 ? 18.826 -10.649 -16.043 1.00 81.19 76 GLY A CA 1
ATOM 566 C C . GLY A 1 76 ? 17.539 -10.567 -16.874 1.00 81.19 76 GLY A C 1
ATOM 567 O O . GLY A 1 76 ? 17.158 -9.490 -17.333 1.00 81.19 76 GLY A O 1
ATOM 568 N N . ASP A 1 77 ? 16.862 -11.704 -17.040 1.00 82.12 77 ASP A N 1
ATOM 569 C CA . ASP A 1 77 ? 15.576 -11.818 -17.747 1.00 82.12 77 ASP A CA 1
ATOM 570 C C . ASP A 1 77 ? 14.356 -11.558 -16.844 1.00 82.12 77 ASP A C 1
ATOM 572 O O . ASP A 1 77 ? 13.216 -11.779 -17.250 1.00 82.12 77 ASP A O 1
ATOM 576 N N . CYS A 1 78 ? 14.567 -11.148 -15.589 1.00 84.25 78 CYS A N 1
ATOM 577 C CA . CYS A 1 78 ? 13.499 -10.968 -14.614 1.00 84.25 78 CYS A CA 1
ATOM 578 C C . CYS A 1 78 ? 13.300 -9.489 -14.271 1.00 84.25 78 CYS A C 1
ATOM 580 O O . CYS A 1 78 ? 14.224 -8.782 -13.866 1.00 84.25 78 CYS A O 1
ATOM 582 N N . LEU A 1 79 ? 12.058 -9.032 -14.389 1.00 86.62 79 LEU A N 1
ATOM 583 C CA . LEU A 1 79 ? 11.618 -7.714 -13.965 1.00 86.62 79 LEU A CA 1
ATOM 584 C C . LEU A 1 79 ? 11.253 -7.773 -12.486 1.00 86.62 79 LEU A C 1
ATOM 586 O O . LEU A 1 79 ? 10.455 -8.607 -12.052 1.00 86.62 79 LEU A O 1
ATOM 590 N N . ILE A 1 80 ? 11.835 -6.868 -11.711 1.00 85.00 80 ILE A N 1
ATOM 591 C CA . ILE A 1 80 ? 11.677 -6.781 -10.267 1.00 85.00 80 ILE A CA 1
ATOM 592 C C . ILE A 1 80 ? 11.015 -5.450 -9.940 1.00 85.00 80 ILE A C 1
ATOM 594 O O . ILE A 1 80 ? 11.632 -4.394 -10.071 1.00 85.00 80 ILE A O 1
ATOM 598 N N . ALA A 1 81 ? 9.778 -5.501 -9.461 1.00 84.00 81 ALA A N 1
ATOM 599 C CA . ALA A 1 81 ? 9.098 -4.347 -8.903 1.00 84.00 81 ALA A CA 1
ATOM 600 C C . ALA A 1 81 ? 9.237 -4.351 -7.379 1.00 84.00 81 ALA A C 1
ATOM 602 O O . ALA A 1 81 ? 8.752 -5.260 -6.702 1.00 84.00 81 ALA A O 1
ATOM 603 N N . ARG A 1 82 ? 9.903 -3.330 -6.842 1.00 80.44 82 ARG A N 1
ATOM 604 C CA . ARG A 1 82 ? 9.972 -3.077 -5.402 1.00 80.44 82 ARG A CA 1
ATOM 605 C C . ARG A 1 82 ? 8.902 -2.059 -5.045 1.00 80.44 82 ARG A C 1
ATOM 607 O O . ARG A 1 82 ? 8.924 -0.942 -5.558 1.00 80.44 82 ARG A O 1
ATOM 614 N N . LEU A 1 83 ? 7.961 -2.469 -4.204 1.00 76.19 83 LEU A N 1
ATOM 615 C CA . LEU A 1 83 ? 6.935 -1.592 -3.662 1.00 76.19 83 LEU A CA 1
ATOM 616 C C . LEU A 1 83 ? 7.474 -0.938 -2.385 1.00 76.19 83 LEU A C 1
ATOM 618 O O . LEU A 1 83 ? 8.264 -1.542 -1.656 1.00 76.19 83 LEU A O 1
ATOM 622 N N . SER A 1 84 ? 6.999 0.268 -2.075 1.00 60.81 84 SER A N 1
ATOM 623 C CA . SER A 1 84 ? 7.346 1.007 -0.852 1.00 60.81 84 SER A CA 1
ATOM 624 C C . SER A 1 84 ? 6.997 0.252 0.439 1.00 60.81 84 SER A C 1
ATOM 626 O O . SER A 1 84 ? 7.577 0.526 1.485 1.00 60.81 84 SER A O 1
ATOM 628 N N . GLY A 1 85 ? 6.139 -0.771 0.359 1.00 58.56 85 GLY A N 1
ATOM 629 C CA . GLY A 1 85 ? 5.845 -1.686 1.462 1.00 58.56 85 GLY A CA 1
ATOM 630 C C . GLY A 1 85 ? 6.877 -2.796 1.706 1.00 58.56 85 GLY A C 1
ATOM 631 O O . GLY A 1 85 ? 6.554 -3.799 2.329 1.00 58.56 85 GLY A O 1
ATOM 632 N N . GLY A 1 86 ? 8.077 -2.716 1.118 1.00 61.91 86 GLY A N 1
ATOM 633 C CA . GLY A 1 86 ? 9.108 -3.763 1.206 1.00 61.91 86 GLY A CA 1
ATOM 634 C C . GLY A 1 86 ? 8.781 -5.044 0.426 1.00 61.91 86 GLY A C 1
ATOM 635 O O . GLY A 1 86 ? 9.623 -5.936 0.292 1.00 61.91 86 GLY A O 1
ATOM 636 N N . ARG A 1 87 ? 7.574 -5.136 -0.140 1.00 66.19 87 ARG A N 1
ATOM 637 C CA . ARG A 1 87 ? 7.144 -6.246 -0.984 1.00 66.19 87 ARG A CA 1
ATOM 638 C C . ARG A 1 87 ? 7.832 -6.167 -2.341 1.00 66.19 87 ARG A C 1
ATOM 640 O O . ARG A 1 87 ? 7.887 -5.117 -2.979 1.00 66.19 87 ARG A O 1
ATOM 647 N N . VAL A 1 88 ? 8.334 -7.310 -2.791 1.00 79.75 88 VAL A N 1
ATOM 648 C CA . VAL A 1 88 ? 9.023 -7.439 -4.072 1.00 79.75 88 VAL A CA 1
ATOM 649 C C . VAL A 1 88 ? 8.231 -8.386 -4.957 1.00 79.75 88 VAL A C 1
ATOM 651 O O . VAL A 1 88 ? 8.034 -9.550 -4.608 1.00 79.75 88 VAL A O 1
ATOM 654 N N . LEU A 1 89 ? 7.784 -7.890 -6.106 1.00 81.88 89 LEU A N 1
ATOM 655 C CA . LEU A 1 89 ? 7.174 -8.697 -7.155 1.00 81.88 89 LEU A CA 1
ATOM 656 C C . LEU A 1 89 ? 8.208 -8.964 -8.239 1.00 81.88 89 LEU A C 1
ATOM 658 O O . LEU A 1 89 ? 9.003 -8.089 -8.585 1.00 81.88 89 LEU A O 1
ATOM 662 N N . ARG A 1 90 ? 8.202 -10.184 -8.768 1.00 87.50 90 ARG A N 1
ATOM 663 C CA . ARG A 1 90 ? 9.149 -10.624 -9.788 1.00 87.50 90 ARG A CA 1
ATOM 664 C C . ARG A 1 90 ? 8.413 -11.346 -10.899 1.00 87.50 90 ARG A C 1
ATOM 666 O O . ARG A 1 90 ? 7.629 -12.249 -10.613 1.00 87.50 90 ARG A O 1
ATOM 673 N N . HIS A 1 91 ? 8.677 -10.967 -12.141 1.00 88.50 91 HIS A N 1
ATOM 674 C CA . HIS A 1 91 ? 8.199 -11.702 -13.304 1.00 88.50 91 HIS A CA 1
ATOM 675 C C . HIS A 1 91 ? 9.121 -11.472 -14.497 1.00 88.50 91 HIS A C 1
ATOM 677 O O . HIS A 1 91 ? 9.652 -10.385 -14.669 1.00 88.50 91 HIS A O 1
ATOM 683 N N . ASN A 1 92 ? 9.263 -12.461 -15.367 1.00 88.50 92 ASN A N 1
ATOM 684 C CA . ASN A 1 92 ? 10.010 -12.330 -16.623 1.00 88.50 92 ASN A CA 1
ATOM 685 C C . ASN A 1 92 ? 9.219 -11.656 -17.760 1.00 88.50 92 ASN A C 1
ATOM 687 O O . ASN A 1 92 ? 9.706 -11.551 -18.877 1.00 88.50 92 ASN A O 1
ATOM 691 N N . ASP A 1 93 ? 7.977 -11.250 -17.497 1.00 87.25 93 ASP A N 1
ATOM 692 C CA . ASP A 1 93 ? 7.073 -10.708 -18.504 1.00 87.25 93 ASP A CA 1
ATOM 693 C C . ASP A 1 93 ? 6.462 -9.414 -17.977 1.00 87.25 93 ASP A C 1
ATOM 695 O O . ASP A 1 93 ? 5.912 -9.357 -16.874 1.00 87.25 93 ASP A O 1
ATOM 699 N N . ALA A 1 94 ? 6.571 -8.367 -18.790 1.00 84.75 94 ALA A N 1
ATOM 700 C CA . ALA A 1 94 ? 6.126 -7.022 -18.462 1.00 84.75 94 ALA A CA 1
ATOM 701 C C . ALA A 1 94 ? 4.607 -6.951 -18.252 1.00 84.75 94 ALA A C 1
ATOM 703 O O . ALA A 1 94 ? 4.131 -6.231 -17.373 1.00 84.75 94 ALA A O 1
ATOM 704 N N . ALA A 1 95 ? 3.836 -7.703 -19.041 1.00 84.88 95 ALA A N 1
ATOM 705 C CA . ALA A 1 95 ? 2.383 -7.685 -18.946 1.00 84.88 95 ALA A CA 1
ATOM 706 C C . ALA A 1 95 ? 1.899 -8.359 -17.655 1.00 84.88 95 ALA A C 1
ATOM 708 O O . ALA A 1 95 ? 1.079 -7.798 -16.930 1.00 84.88 95 ALA A O 1
ATOM 709 N N . SER A 1 96 ? 2.476 -9.511 -17.339 1.00 85.38 96 SER A N 1
ATOM 710 C CA . SER A 1 96 ? 2.182 -10.285 -16.136 1.00 85.38 96 SER A CA 1
ATOM 711 C C . SER A 1 96 ? 2.629 -9.548 -14.873 1.00 85.38 96 SER A C 1
ATOM 713 O O . SER A 1 96 ? 1.888 -9.509 -13.893 1.00 85.38 96 SER A O 1
ATOM 715 N N . LEU A 1 97 ? 3.789 -8.875 -14.900 1.00 85.81 97 LEU A N 1
ATOM 716 C CA . LEU A 1 97 ? 4.210 -8.008 -13.796 1.00 85.81 97 LEU A CA 1
ATOM 717 C C . LEU A 1 97 ? 3.229 -6.846 -13.582 1.00 85.81 97 LEU A C 1
ATOM 719 O O . LEU A 1 97 ? 2.918 -6.514 -12.442 1.00 85.81 97 LEU A O 1
ATOM 723 N N . ALA A 1 98 ? 2.716 -6.241 -14.657 1.00 83.12 98 ALA A N 1
ATOM 724 C CA . ALA A 1 98 ? 1.720 -5.177 -14.559 1.00 83.12 98 ALA A CA 1
ATOM 725 C C . ALA A 1 98 ? 0.386 -5.672 -13.978 1.00 83.12 98 ALA A C 1
ATOM 727 O O . ALA A 1 98 ? -0.230 -4.959 -13.190 1.00 83.12 98 ALA A O 1
ATOM 728 N N . ASP A 1 99 ? -0.050 -6.888 -14.320 1.00 81.06 99 ASP A N 1
ATOM 729 C CA . ASP A 1 99 ? -1.242 -7.499 -13.722 1.00 81.06 99 ASP A CA 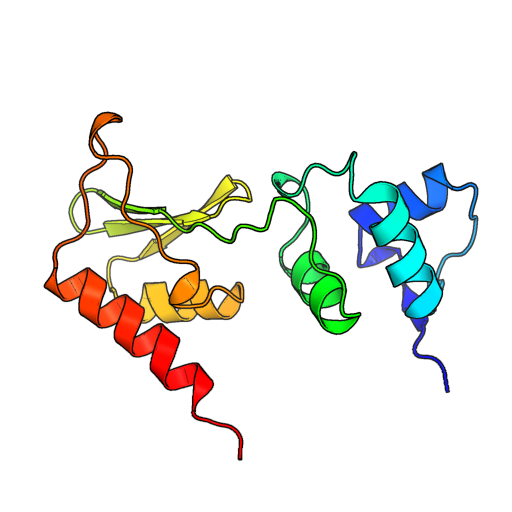1
ATOM 730 C C . ASP A 1 99 ? -1.044 -7.788 -12.223 1.00 81.06 99 ASP A C 1
ATOM 732 O O . ASP A 1 99 ? -1.952 -7.536 -11.430 1.00 81.06 99 ASP A O 1
ATOM 736 N N . LEU A 1 100 ? 0.150 -8.231 -11.809 1.00 82.06 100 LEU A N 1
ATOM 737 C CA . LEU A 1 100 ? 0.494 -8.397 -10.391 1.00 82.06 100 LEU A CA 1
ATOM 738 C C . LEU A 1 100 ? 0.502 -7.056 -9.650 1.00 82.06 100 LEU A C 1
ATOM 740 O O . LEU A 1 100 ? -0.100 -6.935 -8.589 1.00 82.06 100 LEU A O 1
ATOM 744 N N . LEU A 1 101 ? 1.127 -6.028 -10.226 1.00 79.38 101 LEU A N 1
ATOM 745 C CA . LEU A 1 101 ? 1.120 -4.671 -9.673 1.00 79.38 101 LEU A CA 1
ATOM 746 C C . LEU A 1 101 ? -0.305 -4.130 -9.533 1.00 79.38 101 LEU A C 1
ATOM 748 O O . LEU A 1 101 ? -0.661 -3.542 -8.515 1.00 79.38 101 LEU A O 1
ATOM 752 N N . ARG A 1 102 ? -1.157 -4.396 -10.521 1.00 73.06 102 ARG A N 1
ATOM 753 C CA . ARG A 1 102 ? -2.570 -4.034 -10.473 1.00 73.06 102 ARG A CA 1
ATOM 754 C C . ARG A 1 102 ? -3.331 -4.787 -9.383 1.00 73.06 102 ARG A C 1
ATOM 756 O O . ARG A 1 102 ? -4.182 -4.182 -8.738 1.00 73.06 102 ARG A O 1
ATOM 763 N N . ALA A 1 103 ? -3.061 -6.076 -9.179 1.00 70.81 103 ALA A N 1
ATOM 764 C CA . ALA A 1 103 ? -3.657 -6.841 -8.082 1.00 70.81 103 ALA A CA 1
ATOM 765 C C . ALA A 1 103 ? -3.286 -6.249 -6.709 1.00 70.81 103 ALA A C 1
ATOM 767 O O . ALA A 1 103 ? -4.086 -6.304 -5.780 1.00 70.81 103 ALA A O 1
ATOM 768 N N . GLU A 1 104 ? -2.121 -5.603 -6.621 1.00 69.00 104 GLU A N 1
ATOM 769 C CA . GLU A 1 104 ? -1.676 -4.829 -5.456 1.00 69.00 104 GLU A CA 1
ATOM 770 C C . GLU A 1 104 ? -2.232 -3.390 -5.417 1.00 69.00 104 GLU A C 1
ATOM 772 O O . GLU A 1 104 ? -1.928 -2.629 -4.502 1.00 69.00 104 GLU A O 1
ATOM 777 N N . GLY A 1 105 ? -3.056 -2.990 -6.390 1.00 65.88 105 GLY A N 1
ATOM 778 C CA . GLY A 1 105 ? -3.660 -1.657 -6.454 1.00 65.88 105 GLY A CA 1
ATOM 779 C C . GLY A 1 105 ? -2.721 -0.545 -6.933 1.00 65.88 105 GLY A C 1
ATOM 780 O O . GLY A 1 105 ? -3.069 0.630 -6.782 1.00 65.88 105 GLY A O 1
ATOM 781 N N . VAL A 1 106 ? -1.569 -0.904 -7.511 1.00 73.44 106 VAL A N 1
ATOM 782 C CA . VAL A 1 106 ? -0.594 0.025 -8.102 1.00 73.44 106 VAL A CA 1
ATOM 783 C C . VAL A 1 106 ? -1.110 0.539 -9.444 1.00 73.44 106 VAL A C 1
ATOM 785 O O . VAL A 1 106 ? -1.592 -0.221 -10.288 1.00 73.44 106 VAL A O 1
ATOM 788 N N . THR A 1 107 ? -0.972 1.840 -9.665 1.00 71.75 107 THR A N 1
ATOM 789 C CA . THR A 1 107 ? -1.338 2.537 -10.897 1.00 71.75 107 THR A CA 1
ATOM 790 C C . THR A 1 107 ? -0.104 2.956 -11.700 1.00 71.75 107 THR A C 1
ATOM 792 O O . THR A 1 107 ? 1.039 2.837 -11.270 1.00 71.75 107 THR A O 1
ATOM 795 N N . ALA A 1 108 ? -0.305 3.462 -12.917 1.00 70.50 108 ALA A N 1
ATOM 796 C CA . ALA A 1 108 ? 0.809 3.938 -13.739 1.00 70.50 108 ALA A CA 1
ATOM 797 C C . ALA A 1 108 ? 1.475 5.213 -13.190 1.00 70.50 108 ALA A C 1
ATOM 799 O O . ALA A 1 108 ? 2.618 5.497 -13.545 1.00 70.50 108 ALA A O 1
ATOM 800 N N . GLU A 1 109 ? 0.764 5.990 -12.373 1.00 65.62 109 GLU A N 1
ATOM 801 C CA . GLU A 1 109 ? 1.270 7.222 -11.748 1.00 65.62 109 GLU A CA 1
ATOM 802 C C . GLU A 1 109 ? 2.217 6.917 -10.584 1.00 65.62 109 GLU A C 1
ATOM 804 O O . GLU A 1 109 ? 3.061 7.743 -10.230 1.00 65.62 109 GLU A O 1
ATOM 809 N N . ASP A 1 110 ? 2.142 5.683 -10.093 1.00 66.44 110 ASP A N 1
ATOM 810 C CA . ASP A 1 110 ? 2.922 5.157 -8.984 1.00 66.44 110 ASP A CA 1
ATOM 811 C C . ASP A 1 110 ? 4.295 4.619 -9.430 1.00 66.44 110 ASP A C 1
ATOM 813 O O . ASP A 1 110 ? 5.236 4.448 -8.657 1.00 66.44 110 ASP A O 1
ATOM 817 N N . VAL A 1 111 ? 4.470 4.351 -10.723 1.00 73.38 111 VAL A N 1
ATOM 818 C CA . VAL A 1 111 ? 5.734 3.811 -11.234 1.00 73.38 111 VAL A CA 1
ATOM 819 C C . VAL A 1 111 ? 6.772 4.929 -11.335 1.00 73.38 111 VAL A C 1
ATOM 821 O O . VAL A 1 111 ? 6.630 5.876 -12.117 1.00 73.38 111 VAL A O 1
ATOM 824 N N . ARG A 1 112 ? 7.874 4.807 -10.591 1.00 68.38 112 ARG A N 1
ATOM 825 C CA . ARG A 1 112 ? 9.013 5.732 -10.674 1.00 68.38 112 ARG A CA 1
ATOM 826 C C . ARG A 1 112 ? 10.147 5.167 -11.510 1.00 68.38 112 ARG A C 1
ATOM 828 O O . ARG A 1 112 ? 10.169 4.007 -11.924 1.00 68.38 112 ARG A O 1
ATOM 835 N N . SER A 1 113 ? 11.054 6.056 -11.885 1.00 59.34 113 SER A N 1
ATOM 836 C CA . SER A 1 113 ? 12.334 5.647 -12.452 1.00 59.34 113 SER A CA 1
ATOM 837 C C . SER A 1 113 ? 13.217 5.156 -11.304 1.00 59.34 113 SER A C 1
ATOM 839 O O . SER A 1 113 ? 13.252 5.837 -10.280 1.00 59.34 113 SER A O 1
ATOM 841 N N . PRO A 1 114 ? 13.887 4.000 -11.439 1.00 62.09 114 PRO A N 1
ATOM 842 C CA . PRO A 1 114 ? 14.814 3.532 -10.418 1.00 62.09 114 PRO A CA 1
ATOM 843 C C . PRO A 1 114 ? 15.976 4.515 -10.252 1.00 62.09 114 PRO A C 1
ATOM 845 O O . PRO A 1 114 ? 16.330 5.253 -11.182 1.00 62.09 114 PRO A O 1
ATOM 848 N N . ASP A 1 115 ? 16.555 4.536 -9.056 1.00 59.75 115 ASP A N 1
ATOM 849 C CA . ASP A 1 115 ? 17.611 5.478 -8.711 1.00 59.75 115 ASP A CA 1
ATOM 850 C C . ASP A 1 115 ? 18.939 4.973 -9.294 1.00 59.75 115 ASP A C 1
ATOM 852 O O . ASP A 1 115 ? 19.637 4.136 -8.723 1.00 59.75 115 ASP A O 1
ATOM 856 N N . TRP A 1 116 ? 19.298 5.469 -10.481 1.00 54.84 116 TRP A N 1
ATOM 857 C CA . TRP A 1 116 ? 20.486 5.037 -11.237 1.00 54.84 116 TRP A CA 1
ATOM 858 C C . TRP A 1 116 ? 21.816 5.218 -10.478 1.00 54.84 116 TRP A C 1
ATOM 860 O O . TRP A 1 116 ? 22.830 4.632 -10.855 1.00 54.84 116 TRP A O 1
ATOM 870 N N . ARG A 1 117 ? 21.828 5.997 -9.386 1.00 49.09 117 ARG A N 1
ATOM 871 C CA . ARG A 1 117 ? 22.980 6.152 -8.482 1.00 49.09 117 ARG A CA 1
ATOM 872 C C . ARG A 1 117 ? 23.170 4.987 -7.505 1.00 49.09 117 ARG A C 1
ATOM 874 O O . ARG A 1 117 ? 24.272 4.836 -6.988 1.00 49.09 117 ARG A O 1
ATOM 881 N N . ALA A 1 118 ? 22.148 4.163 -7.272 1.00 55.88 118 ALA A N 1
ATOM 882 C CA . ALA A 1 118 ? 22.215 2.997 -6.386 1.00 55.88 118 ALA A CA 1
ATOM 883 C C . ALA A 1 118 ? 22.742 1.723 -7.083 1.00 55.88 118 ALA A C 1
ATOM 885 O O . ALA A 1 118 ? 22.827 0.670 -6.456 1.00 55.88 118 ALA A O 1
ATOM 886 N N . GLY A 1 119 ? 23.097 1.803 -8.372 1.00 56.22 119 GLY A N 1
ATOM 887 C CA . GLY A 1 119 ? 23.523 0.646 -9.168 1.00 56.22 119 GLY A CA 1
ATOM 888 C C . GLY A 1 119 ? 22.365 -0.210 -9.693 1.00 56.22 119 GLY A C 1
ATOM 889 O O . GLY A 1 119 ? 22.597 -1.301 -10.206 1.00 56.22 119 GLY A O 1
ATOM 890 N N . GLU A 1 120 ? 21.124 0.270 -9.580 1.00 63.03 120 GLU A N 1
ATOM 891 C CA . GLU A 1 120 ? 19.950 -0.400 -10.134 1.00 63.03 120 GLU A CA 1
ATOM 892 C C . GLU A 1 120 ? 19.926 -0.295 -11.667 1.00 63.03 120 GLU A C 1
ATOM 894 O O . GLU A 1 120 ? 20.051 0.791 -12.239 1.00 63.03 120 GLU A O 1
ATOM 899 N N . ILE A 1 121 ? 19.729 -1.430 -12.343 1.00 64.50 121 ILE A N 1
ATOM 900 C CA . ILE A 1 121 ? 19.548 -1.465 -13.795 1.00 64.50 121 ILE A CA 1
ATOM 901 C C . ILE A 1 121 ? 18.090 -1.124 -14.093 1.00 64.50 121 ILE A C 1
ATOM 903 O O . ILE A 1 121 ? 17.166 -1.840 -13.691 1.00 64.50 121 ILE A O 1
ATOM 907 N N . ALA A 1 122 ? 17.884 -0.008 -14.788 1.00 66.19 122 ALA A N 1
ATOM 908 C CA . ALA A 1 122 ? 16.570 0.366 -15.280 1.00 66.19 122 ALA A CA 1
ATOM 909 C C . ALA A 1 122 ? 16.081 -0.646 -16.322 1.00 66.19 122 ALA A C 1
ATOM 911 O O . ALA A 1 122 ? 16.851 -1.089 -17.172 1.00 66.19 122 ALA A O 1
ATOM 912 N N . VAL A 1 123 ? 14.787 -0.964 -16.271 1.00 73.81 123 VAL A N 1
ATOM 913 C CA . VAL A 1 123 ? 14.118 -1.744 -17.319 1.00 73.81 123 VAL A CA 1
ATOM 914 C C . VAL A 1 123 ? 14.270 -1.078 -18.684 1.00 73.81 123 VAL A C 1
ATOM 916 O O . VAL A 1 123 ? 14.373 0.152 -18.780 1.00 73.81 123 VAL A O 1
ATOM 919 N N . SER A 1 124 ? 14.229 -1.870 -19.754 1.00 78.25 124 SER A N 1
ATOM 920 C CA . SER A 1 124 ? 14.275 -1.309 -21.101 1.00 78.25 124 SER A CA 1
ATOM 921 C C . SER A 1 124 ? 13.076 -0.382 -21.361 1.00 78.25 124 SER A C 1
ATOM 923 O O . SER A 1 124 ? 11.987 -0.536 -20.795 1.00 78.25 124 SER A O 1
ATOM 925 N N . ASN A 1 125 ? 13.245 0.589 -22.266 1.00 76.75 125 ASN A N 1
ATOM 926 C CA . ASN A 1 125 ? 12.160 1.510 -22.628 1.00 76.75 125 ASN A CA 1
ATOM 927 C C . ASN A 1 125 ? 10.912 0.771 -23.146 1.00 76.75 125 ASN A C 1
ATOM 929 O O . ASN A 1 125 ? 9.796 1.205 -22.869 1.00 76.75 125 ASN A O 1
ATOM 933 N N . GLY A 1 126 ? 11.084 -0.347 -23.862 1.00 78.81 126 GLY A N 1
ATOM 934 C CA . GLY A 1 126 ? 9.973 -1.160 -24.365 1.00 78.81 126 GLY A CA 1
ATOM 935 C C . GLY A 1 126 ? 9.158 -1.810 -23.244 1.00 78.81 126 GLY A C 1
ATOM 936 O O . GLY A 1 126 ? 7.933 -1.699 -23.232 1.00 78.81 126 GLY A O 1
ATOM 937 N N . GLU A 1 127 ? 9.827 -2.413 -22.261 1.00 81.56 127 GLU A N 1
ATOM 938 C CA . GLU A 1 127 ? 9.175 -3.032 -21.097 1.00 81.56 127 GLU A CA 1
ATOM 939 C C . GLU A 1 127 ? 8.481 -1.990 -20.226 1.00 81.56 127 GLU A C 1
ATOM 941 O O . GLU A 1 127 ? 7.335 -2.177 -19.817 1.00 81.56 127 GLU A O 1
ATOM 946 N N . ARG A 1 128 ? 9.130 -0.841 -20.010 1.00 80.19 128 ARG A N 1
ATOM 947 C CA . ARG A 1 128 ? 8.527 0.279 -19.282 1.00 80.19 128 ARG A CA 1
ATOM 948 C C . ARG A 1 128 ? 7.236 0.748 -19.949 1.00 80.19 128 ARG A C 1
ATOM 950 O O . ARG A 1 128 ? 6.232 0.948 -19.266 1.00 80.19 128 ARG A O 1
ATOM 957 N N . ILE A 1 129 ? 7.247 0.908 -21.275 1.00 80.38 129 ILE A N 1
ATOM 958 C CA . ILE A 1 129 ? 6.057 1.286 -22.047 1.00 80.38 129 ILE A CA 1
ATOM 959 C C . ILE A 1 129 ? 4.966 0.219 -21.906 1.00 80.38 129 ILE A C 1
ATOM 961 O O . ILE A 1 129 ? 3.818 0.581 -21.657 1.00 80.38 129 ILE A O 1
ATOM 965 N N . ALA A 1 130 ? 5.303 -1.070 -22.005 1.00 84.31 130 ALA A N 1
ATOM 966 C CA . ALA A 1 130 ? 4.339 -2.165 -21.883 1.00 84.31 130 ALA A CA 1
ATOM 967 C C . ALA A 1 130 ? 3.663 -2.208 -20.500 1.00 84.31 130 ALA A C 1
ATOM 969 O O . ALA A 1 130 ? 2.435 -2.296 -20.422 1.00 84.31 130 ALA A O 1
ATOM 970 N N . ILE A 1 131 ? 4.442 -2.068 -19.421 1.00 82.69 131 ILE A N 1
ATOM 971 C CA . ILE A 1 131 ? 3.930 -2.040 -18.042 1.00 82.69 131 ILE A CA 1
ATOM 972 C C . ILE A 1 131 ? 2.982 -0.852 -17.855 1.00 82.69 131 ILE A C 1
ATOM 974 O O . ILE A 1 131 ? 1.830 -1.027 -17.457 1.00 82.69 131 ILE A O 1
ATOM 978 N N . LEU A 1 132 ? 3.428 0.360 -18.206 1.00 80.50 132 LEU A N 1
ATOM 979 C CA . LEU A 1 132 ? 2.621 1.575 -18.061 1.00 80.50 132 LEU A CA 1
ATOM 980 C C . LEU A 1 132 ? 1.351 1.529 -18.919 1.00 80.50 132 LEU A C 1
ATOM 982 O O . LEU A 1 132 ? 0.282 1.944 -18.473 1.00 80.50 132 LEU A O 1
ATOM 986 N N . PHE A 1 133 ? 1.449 1.016 -20.145 1.00 80.50 133 PHE A N 1
ATOM 987 C CA . PHE A 1 133 ? 0.312 0.875 -21.050 1.00 80.50 133 PHE A CA 1
ATOM 988 C C . PHE A 1 133 ? -0.740 -0.088 -20.492 1.00 80.50 133 PHE A C 1
ATOM 990 O O . PHE A 1 133 ? -1.939 0.187 -20.582 1.00 80.50 133 PHE A O 1
ATOM 997 N N . ARG A 1 134 ? -0.316 -1.198 -19.883 1.00 82.06 134 ARG A N 1
ATOM 998 C CA . ARG A 1 134 ? -1.229 -2.187 -19.301 1.00 82.06 134 ARG A CA 1
ATOM 999 C C . ARG A 1 134 ? -1.870 -1.700 -18.002 1.00 82.06 134 ARG A C 1
ATOM 1001 O O . ARG A 1 134 ? -3.081 -1.845 -17.848 1.00 82.06 134 ARG A O 1
ATOM 1008 N N . LEU A 1 135 ? -1.112 -1.014 -17.143 1.00 79.00 135 LEU A N 1
ATOM 1009 C CA . LEU A 1 135 ? -1.649 -0.351 -15.947 1.00 79.00 135 LEU A CA 1
ATOM 1010 C C . LEU A 1 135 ? -2.700 0.720 -16.303 1.00 79.00 135 LEU A C 1
ATOM 1012 O O . LEU A 1 135 ? -3.726 0.823 -15.637 1.00 79.00 135 LEU A O 1
ATOM 1016 N N . ARG A 1 136 ? -2.499 1.489 -17.387 1.00 76.94 136 ARG A N 1
ATOM 1017 C CA . ARG A 1 136 ? -3.440 2.544 -17.825 1.00 76.94 136 ARG A CA 1
ATOM 1018 C C . ARG A 1 136 ? -4.717 2.021 -18.481 1.00 76.94 136 ARG A C 1
ATOM 1020 O O . ARG A 1 136 ? -5.762 2.653 -18.349 1.00 76.94 136 ARG A O 1
ATOM 1027 N N . GLN A 1 137 ? -4.663 0.896 -19.193 1.00 72.25 137 GLN A N 1
ATOM 1028 C CA . GLN A 1 137 ? -5.850 0.321 -19.844 1.00 72.25 137 GLN A CA 1
ATOM 1029 C C . GLN A 1 137 ? -6.919 -0.128 -18.841 1.00 72.25 137 GLN A C 1
ATOM 1031 O O . GLN A 1 137 ? -8.108 -0.065 -19.142 1.00 72.25 137 GLN A O 1
ATOM 1036 N N . ALA A 1 138 ? -6.513 -0.511 -17.632 1.00 56.53 138 ALA A N 1
ATOM 1037 C CA . ALA A 1 138 ? -7.417 -0.916 -16.565 1.00 56.53 138 ALA A CA 1
ATOM 1038 C C . ALA A 1 138 ? -8.299 0.222 -16.015 1.00 56.53 138 ALA A C 1
ATOM 1040 O O . ALA A 1 138 ? -9.389 -0.052 -15.522 1.00 56.53 138 ALA A O 1
ATOM 1041 N N . GLY A 1 139 ? -7.862 1.485 -16.116 1.00 50.06 139 GLY A N 1
ATOM 1042 C CA . GLY A 1 139 ? -8.598 2.650 -15.602 1.00 50.06 139 GLY A CA 1
ATOM 1043 C C . GLY A 1 139 ? -9.705 3.174 -16.526 1.00 50.06 139 GLY A C 1
ATOM 1044 O O . GLY A 1 139 ? -10.450 4.066 -16.139 1.00 50.06 139 GLY A O 1
ATOM 1045 N N . ARG A 1 140 ? -9.827 2.641 -17.751 1.00 47.28 140 ARG A N 1
ATOM 1046 C CA . ARG A 1 140 ? -10.852 3.043 -18.738 1.00 47.28 140 ARG A CA 1
ATOM 1047 C C . ARG A 1 140 ? -12.023 2.061 -18.859 1.00 47.28 140 ARG A C 1
ATOM 1049 O O . ARG A 1 140 ? -12.845 2.208 -19.757 1.00 47.28 140 ARG A O 1
ATOM 1056 N N . GLY A 1 141 ? -12.102 1.066 -17.978 1.00 43.25 141 GLY A N 1
ATOM 1057 C CA . GLY A 1 141 ? -13.085 -0.016 -18.040 1.00 43.25 141 GLY A CA 1
ATOM 1058 C C . GLY A 1 141 ? -14.092 -0.009 -16.895 1.00 43.25 141 GLY A C 1
ATOM 1059 O O . GLY A 1 141 ? -14.189 -1.005 -16.192 1.00 43.25 141 GLY A O 1
ATOM 1060 N N . SER A 1 142 ? -14.822 1.090 -16.708 1.00 40.09 142 SER A N 1
ATOM 1061 C CA . SER A 1 142 ? -16.114 1.095 -16.005 1.00 40.09 142 SER A CA 1
ATOM 1062 C C . SER A 1 142 ? -16.825 2.425 -16.266 1.00 40.09 142 SER A C 1
ATOM 1064 O O . SER A 1 142 ? -16.662 3.394 -15.526 1.00 40.09 142 SER A O 1
ATOM 1066 N N . SER A 1 143 ? -17.565 2.474 -17.372 1.00 36.81 143 SER A N 1
ATOM 1067 C CA . SER A 1 143 ? -18.721 3.353 -17.582 1.00 36.81 143 SER A CA 1
ATOM 1068 C C . SER A 1 143 ? -19.932 2.468 -17.825 1.00 36.81 143 SER A C 1
ATOM 1070 O O . SER A 1 143 ? -19.725 1.383 -18.419 1.00 36.81 143 SER A O 1
#

pLDDT: mean 75.75, std 12.39, range [36.81, 90.69]

Secondary structure (DSSP, 8-state):
---EEEGGG-HHHHHHHHHTT---SEEEHHHHHHHHHHHTTT--GGGS-HHHHHHHHHTT---TT----EEEEEETTEEEEEPTTS-EEEES-HHHHHHHHHHTT--TTSEEPP-GGGTPPBPPHHHHHHHHHHHHHGGG---